Protein AF-A0A1C6N2U7-F1 (afdb_monomer)

Secondary structure (DSSP, 8-state):
-PPPPPPP----PPP-------S-------------EEEE-TT-SSS-HHHHHHHHHHSTT-EEEEPPS-SSSPPHHHHHHHHHHHHHT--

Nearest PDB structures (foldseek):
  5h3h-assembly1_A  TM=7.107E-01  e=1.187E-01  Exiguobacterium antarcticum B7
  8ynv-assembly4_D  TM=7.502E-01  e=3.083E-01  Bacillus thuringiensis
  2wtm-assembly2_D  TM=7.254E-01  e=5.695E-01  Butyrivibrio proteoclasticus
  2wtn-assembly1_A  TM=7.195E-01  e=6.988E-01  Butyrivibrio proteoclasticus
  4q3l-assembly2_F  TM=7.675E-01  e=2.227E+00  unidentified

Sequence (91 aa):
MRAAPSAPAHPLRPPRRTREPYGPVLRLHRARPRGVRLWHAPGDQEVPFPAAEATAALLPAARLTEQEAPDHIPSETTLRELFAEVREAAP

pLDDT: mean 71.91, std 18.53, range [42.03, 94.62]

Structure (mmCIF, N/CA/C/O backbone):
data_AF-A0A1C6N2U7-F1
#
_entry.id   AF-A0A1C6N2U7-F1
#
loop_
_atom_site.group_PDB
_atom_site.id
_atom_site.type_symbol
_atom_site.label_atom_id
_atom_site.label_alt_id
_atom_site.label_comp_id
_atom_site.label_asym_id
_atom_site.label_entity_id
_atom_site.label_seq_id
_atom_site.pdbx_PDB_ins_code
_atom_site.Cartn_x
_atom_site.Cartn_y
_atom_site.Cartn_z
_atom_site.occupancy
_atom_site.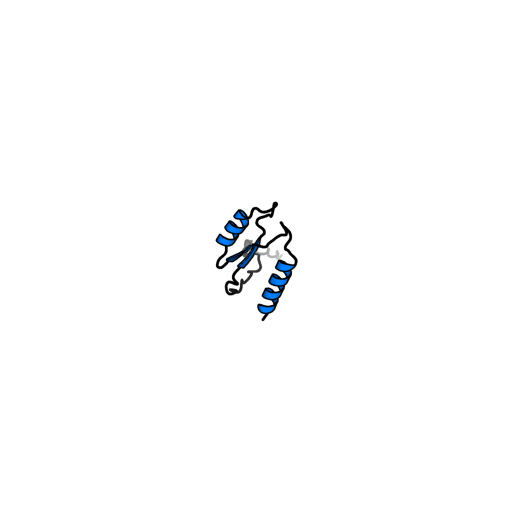B_iso_or_equiv
_atom_site.auth_seq_id
_atom_site.auth_comp_id
_atom_site.auth_asym_id
_atom_site.auth_atom_id
_atom_site.pdbx_PDB_model_num
ATOM 1 N N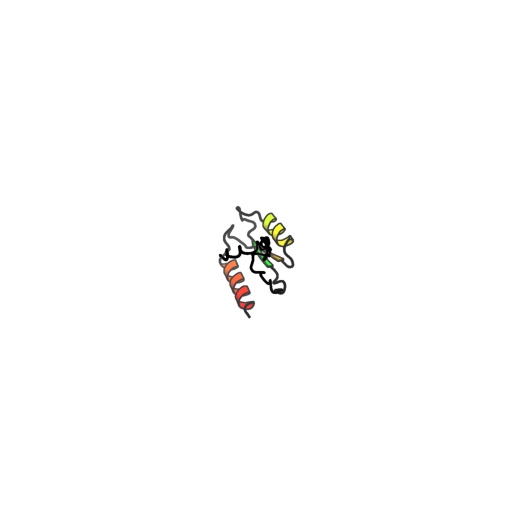 . MET A 1 1 ? 17.110 -21.995 90.537 1.00 45.47 1 MET A N 1
ATOM 2 C CA . MET A 1 1 ? 17.759 -21.419 89.336 1.00 45.47 1 MET A CA 1
ATOM 3 C C . MET A 1 1 ? 16.757 -21.440 88.193 1.00 45.47 1 MET A C 1
ATOM 5 O O . MET A 1 1 ? 16.230 -22.503 87.899 1.00 45.47 1 MET A O 1
ATOM 9 N N . ARG A 1 2 ? 16.415 -20.273 87.630 1.00 42.66 2 ARG A N 1
ATOM 10 C CA . ARG A 1 2 ? 15.507 -20.133 86.477 1.00 42.66 2 ARG A CA 1
ATOM 11 C C . ARG A 1 2 ? 16.270 -20.475 85.193 1.00 42.66 2 ARG A C 1
ATOM 13 O O . ARG A 1 2 ? 17.320 -19.885 84.964 1.00 42.66 2 ARG A O 1
ATOM 20 N N . ALA A 1 3 ? 15.739 -21.379 84.373 1.00 46.59 3 ALA A N 1
ATOM 21 C CA . ALA A 1 3 ? 16.156 -21.557 82.983 1.00 46.59 3 ALA A CA 1
ATOM 22 C C . ALA A 1 3 ? 15.203 -20.766 82.068 1.00 46.59 3 ALA A C 1
ATOM 24 O O . ALA A 1 3 ? 14.001 -20.701 82.327 1.00 46.59 3 ALA A O 1
ATOM 25 N N . ALA A 1 4 ? 15.775 -20.100 81.067 1.00 48.31 4 ALA A N 1
ATOM 26 C CA . ALA A 1 4 ? 15.120 -19.153 80.167 1.00 48.31 4 ALA A CA 1
ATOM 27 C C . ALA A 1 4 ? 14.137 -19.829 79.181 1.00 48.31 4 ALA A C 1
ATOM 29 O O . ALA A 1 4 ? 14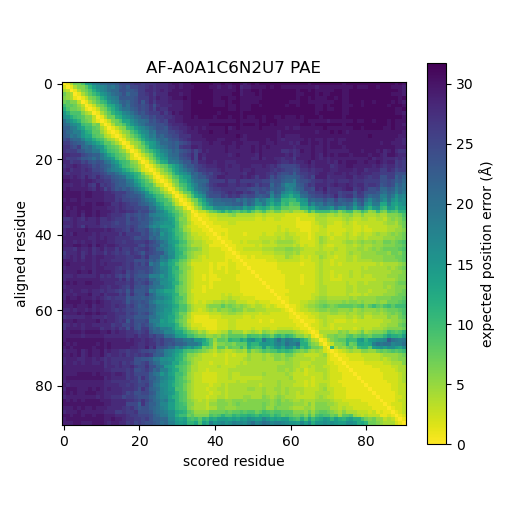.311 -21.006 78.866 1.00 48.31 4 ALA A O 1
ATOM 30 N N . PRO A 1 5 ? 13.122 -19.103 78.670 1.00 46.81 5 PRO A N 1
ATOM 31 C CA . PRO A 1 5 ? 12.129 -19.657 77.752 1.00 46.81 5 PRO A CA 1
ATOM 32 C C . PRO A 1 5 ? 12.669 -19.745 76.315 1.00 46.81 5 PRO A C 1
ATOM 34 O O . PRO A 1 5 ? 13.192 -18.767 75.780 1.00 46.81 5 PRO A O 1
ATOM 37 N N . SER A 1 6 ? 12.499 -20.898 75.663 1.00 48.97 6 SER A N 1
ATOM 38 C CA . SER A 1 6 ? 12.694 -21.035 74.214 1.00 48.97 6 SER A CA 1
ATOM 39 C C . SER A 1 6 ? 11.484 -20.482 73.453 1.00 48.97 6 SER A C 1
ATOM 41 O O . SER A 1 6 ? 10.335 -20.758 73.795 1.00 48.97 6 SER A O 1
ATOM 43 N N . ALA A 1 7 ? 11.773 -19.673 72.433 1.00 51.12 7 ALA A N 1
ATOM 44 C CA . ALA A 1 7 ? 10.823 -18.963 71.581 1.00 51.12 7 ALA A CA 1
ATOM 45 C C . ALA A 1 7 ? 9.867 -19.897 70.800 1.00 51.12 7 ALA A C 1
ATOM 47 O O . ALA A 1 7 ? 10.237 -21.033 70.494 1.00 51.12 7 ALA A O 1
ATOM 48 N N . PRO A 1 8 ? 8.656 -19.433 70.428 1.00 45.53 8 PRO A N 1
ATOM 49 C CA . PRO A 1 8 ? 7.697 -20.243 69.686 1.00 45.53 8 PRO A CA 1
ATOM 50 C C . PRO A 1 8 ? 8.093 -20.372 68.208 1.00 45.53 8 PRO A C 1
ATOM 52 O O . PRO A 1 8 ? 8.428 -19.388 67.546 1.00 45.53 8 PRO A O 1
ATOM 55 N N . ALA A 1 9 ? 7.989 -21.585 67.665 1.00 51.16 9 ALA A N 1
ATOM 56 C CA . ALA A 1 9 ? 8.025 -21.819 66.227 1.00 51.16 9 ALA A CA 1
ATOM 57 C C . ALA A 1 9 ? 6.698 -21.345 65.607 1.00 51.16 9 ALA A C 1
ATOM 59 O O . ALA A 1 9 ? 5.678 -22.022 65.719 1.00 51.16 9 ALA A O 1
ATOM 60 N N . HIS A 1 10 ? 6.701 -20.173 64.967 1.00 42.03 10 HIS A N 1
ATOM 61 C CA . HIS A 1 10 ? 5.596 -19.727 64.115 1.00 42.03 10 HIS A CA 1
ATOM 62 C C . HIS A 1 10 ? 5.827 -20.136 62.647 1.00 42.03 10 HIS A C 1
ATOM 64 O O . HIS A 1 10 ? 6.969 -20.194 62.189 1.00 42.03 10 HIS A O 1
ATOM 70 N N . PRO A 1 11 ? 4.748 -20.455 61.908 1.00 47.16 11 PRO A N 1
ATOM 71 C CA . PRO A 1 11 ? 4.803 -21.257 60.692 1.00 47.16 11 PRO A CA 1
ATOM 72 C C . PRO A 1 11 ? 5.325 -20.473 59.484 1.00 47.16 11 PRO A C 1
ATOM 74 O O . PRO A 1 11 ? 4.976 -19.311 59.268 1.00 47.16 11 PRO A O 1
ATOM 77 N N . LEU A 1 12 ? 6.103 -21.157 58.642 1.00 46.34 12 LEU A N 1
ATOM 78 C CA . LEU A 1 12 ? 6.489 -20.686 57.314 1.00 46.34 12 LEU A CA 1
ATOM 79 C C . LEU A 1 12 ? 5.238 -20.572 56.429 1.00 46.34 12 LEU A C 1
ATOM 81 O O . LEU A 1 12 ? 4.749 -21.550 55.867 1.00 46.34 12 LEU A O 1
ATOM 85 N N . ARG A 1 13 ? 4.703 -19.357 56.310 1.00 49.53 13 ARG A N 1
ATOM 86 C CA . ARG A 1 13 ? 3.691 -19.002 55.311 1.00 49.53 13 ARG A CA 1
ATOM 87 C C . ARG A 1 13 ? 4.366 -19.011 53.929 1.00 49.53 13 ARG A C 1
ATOM 89 O O . ARG A 1 13 ? 5.318 -18.251 53.748 1.00 49.53 13 ARG A O 1
ATOM 96 N N . PRO A 1 14 ? 3.920 -19.810 52.943 1.00 50.66 14 PRO A N 1
ATOM 97 C CA . PRO A 1 14 ? 4.494 -19.729 51.605 1.00 50.66 14 PRO A CA 1
ATOM 98 C C . PRO A 1 14 ? 4.178 -18.354 50.992 1.00 50.66 14 PRO A C 1
ATOM 100 O O . PRO A 1 14 ? 3.093 -17.807 51.239 1.00 50.66 14 PRO A O 1
ATOM 103 N N . PRO A 1 15 ? 5.091 -17.766 50.199 1.00 47.62 15 PRO A N 1
ATOM 104 C CA . PRO A 1 15 ? 4.835 -16.483 49.568 1.00 47.62 15 PRO A CA 1
ATOM 105 C C . PRO A 1 15 ? 3.667 -16.632 48.590 1.00 47.62 15 PRO A C 1
ATOM 107 O O . PRO A 1 15 ? 3.714 -17.427 47.649 1.00 47.62 15 PRO A O 1
ATOM 110 N N . ARG A 1 16 ? 2.605 -15.846 48.805 1.00 56.72 16 ARG A N 1
ATOM 111 C CA . ARG A 1 16 ? 1.580 -15.623 47.784 1.00 56.72 16 ARG A CA 1
ATOM 112 C C . ARG A 1 16 ? 2.282 -14.971 46.596 1.00 56.72 16 ARG A C 1
ATOM 114 O O . ARG A 1 16 ? 2.554 -13.777 46.631 1.00 56.72 16 ARG A O 1
ATOM 121 N N . ARG A 1 17 ? 2.584 -15.750 45.555 1.00 53.16 17 ARG A N 1
ATOM 122 C CA . ARG A 1 17 ? 2.899 -15.204 44.233 1.00 53.16 17 ARG A CA 1
ATOM 123 C C . ARG A 1 17 ? 1.640 -14.513 43.722 1.00 53.16 17 ARG A C 1
ATOM 125 O O . ARG A 1 17 ? 0.788 -15.142 43.100 1.00 53.16 17 ARG A O 1
ATOM 132 N N . THR A 1 18 ? 1.500 -13.228 44.011 1.00 58.56 18 THR A N 1
ATOM 133 C CA . THR A 1 18 ? 0.667 -12.350 43.201 1.00 58.56 18 THR A CA 1
ATOM 134 C C . THR A 1 18 ? 1.304 -12.331 41.818 1.00 58.56 18 THR A C 1
ATOM 136 O O . THR A 1 18 ? 2.374 -11.766 41.616 1.00 58.56 18 THR A O 1
ATOM 139 N N . ARG A 1 19 ? 0.692 -13.047 40.869 1.00 52.50 19 ARG A N 1
ATOM 140 C CA . ARG A 1 19 ? 0.927 -12.835 39.439 1.00 52.50 19 ARG A CA 1
ATOM 141 C C . ARG A 1 19 ? 0.410 -11.430 39.138 1.00 52.50 19 ARG A C 1
ATOM 143 O O . ARG A 1 19 ? -0.746 -11.266 38.764 1.00 52.50 19 ARG A O 1
ATOM 150 N N . GLU A 1 20 ? 1.233 -10.419 39.377 1.00 61.09 20 GLU A N 1
ATOM 151 C CA . GLU A 1 20 ? 1.034 -9.154 38.689 1.00 61.09 20 GLU A CA 1
ATOM 152 C C . GLU A 1 20 ? 1.216 -9.440 37.194 1.00 61.09 20 GLU A C 1
ATOM 154 O O . GLU A 1 20 ? 2.213 -10.065 36.809 1.00 61.09 20 GLU A O 1
ATOM 159 N N . PRO A 1 21 ? 0.238 -9.100 36.341 1.00 56.28 21 PRO A N 1
ATOM 160 C CA . PRO A 1 21 ? 0.423 -9.238 34.913 1.00 56.28 21 PRO A CA 1
ATOM 161 C C . PRO A 1 21 ? 1.508 -8.245 34.490 1.00 56.28 21 PRO A C 1
ATOM 163 O O . PRO A 1 21 ? 1.326 -7.032 34.554 1.00 56.28 21 PRO A O 1
ATOM 166 N N . TYR A 1 22 ? 2.656 -8.781 34.082 1.00 42.44 22 TYR A N 1
ATOM 167 C CA . TYR A 1 22 ? 3.694 -8.021 33.404 1.00 42.44 22 TYR A CA 1
ATOM 168 C C . TYR A 1 22 ? 3.119 -7.432 32.115 1.00 42.44 22 TYR A C 1
ATOM 170 O O . TYR A 1 22 ? 2.773 -8.169 31.193 1.00 42.44 22 TYR A O 1
ATOM 178 N N . GLY A 1 23 ? 3.065 -6.107 32.042 1.00 48.56 23 GLY A N 1
ATOM 179 C CA . GLY A 1 23 ? 2.971 -5.385 30.782 1.00 48.56 23 GLY A CA 1
ATOM 180 C C . GLY A 1 23 ? 2.130 -4.116 30.886 1.00 48.56 23 GLY A C 1
ATOM 181 O O . GLY A 1 23 ? 1.049 -4.148 31.478 1.00 48.56 23 GLY A O 1
ATOM 182 N N . PRO A 1 24 ? 2.574 -2.989 30.300 1.00 45.75 24 PRO A N 1
ATOM 183 C CA . PRO A 1 24 ? 1.679 -1.867 30.086 1.00 45.75 24 PRO A CA 1
ATOM 184 C C . PRO A 1 24 ? 0.509 -2.354 29.228 1.00 45.75 24 PRO A C 1
ATOM 186 O O . PRO A 1 24 ? 0.689 -2.790 28.091 1.00 45.75 24 PRO A O 1
ATOM 189 N N . VAL A 1 25 ? -0.705 -2.287 29.775 1.00 51.88 25 VAL A N 1
ATOM 190 C CA . VAL A 1 25 ? -1.922 -2.408 28.975 1.00 51.88 25 VAL A CA 1
ATOM 191 C C . VAL A 1 25 ? -1.930 -1.186 28.066 1.00 51.88 25 VAL A C 1
ATOM 193 O O . VAL A 1 25 ? -2.305 -0.094 28.495 1.00 51.88 25 VAL A O 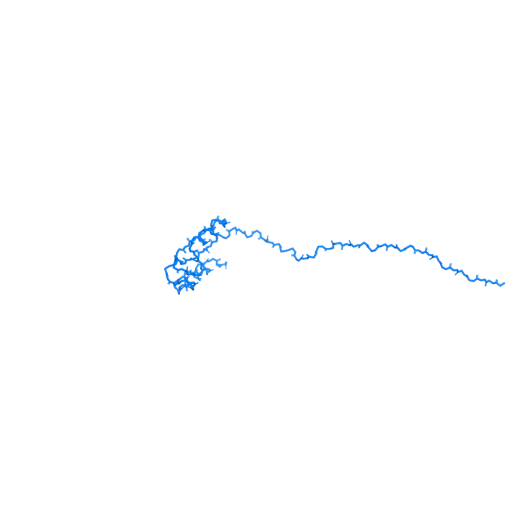1
ATOM 196 N N . LEU A 1 26 ? -1.464 -1.347 26.826 1.00 44.47 26 LEU A N 1
ATOM 197 C CA . LEU A 1 26 ? -1.681 -0.365 25.774 1.00 44.47 26 LEU A CA 1
ATOM 198 C C . LEU A 1 26 ? -3.197 -0.223 25.635 1.00 44.47 26 LEU A C 1
ATOM 200 O O . LEU A 1 26 ? -3.861 -1.033 24.988 1.00 44.47 26 LEU A O 1
ATOM 204 N N . ARG A 1 27 ? -3.767 0.792 26.293 1.00 45.09 27 ARG A N 1
ATOM 205 C CA . ARG A 1 27 ? -5.097 1.288 25.959 1.00 45.09 27 ARG A CA 1
ATOM 206 C C . ARG A 1 27 ? -4.989 1.803 24.536 1.00 45.09 27 ARG A C 1
ATOM 208 O O . ARG A 1 27 ? -4.651 2.960 24.307 1.00 45.09 27 ARG A O 1
ATOM 215 N N . LEU A 1 28 ? -5.281 0.929 23.583 1.00 46.91 28 LEU A N 1
ATOM 216 C CA . LEU A 1 28 ? -5.725 1.334 22.266 1.00 46.91 28 LEU A CA 1
ATOM 217 C C . LEU A 1 28 ? -6.996 2.143 22.513 1.00 46.91 28 LEU A C 1
ATOM 219 O O . LEU A 1 28 ? -8.091 1.598 22.654 1.00 46.91 28 LEU A O 1
ATOM 223 N N . HIS A 1 29 ? -6.847 3.463 22.644 1.00 45.50 29 HIS A N 1
ATOM 224 C CA . HIS A 1 29 ? -7.948 4.363 22.366 1.00 45.50 29 HIS A CA 1
ATOM 225 C C . HIS A 1 29 ? -8.529 3.875 21.044 1.00 45.50 29 HIS A C 1
ATOM 227 O O . HIS A 1 29 ? -7.770 3.674 20.096 1.00 45.50 29 HIS A O 1
ATOM 233 N N . ARG A 1 30 ? -9.838 3.595 21.009 1.00 45.19 30 ARG A N 1
ATOM 234 C CA . ARG 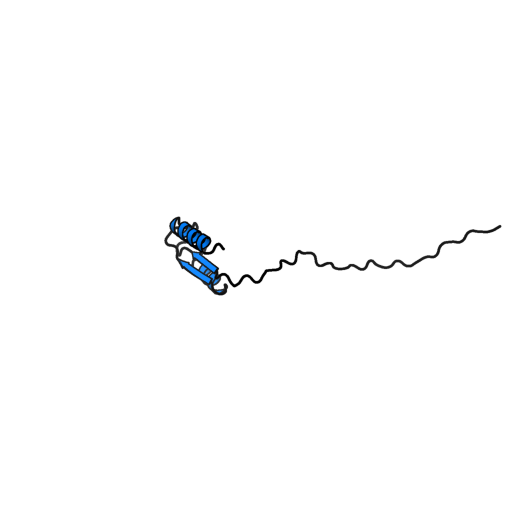A 1 30 ? -10.563 3.332 19.765 1.00 45.19 30 ARG A CA 1
ATOM 235 C C . ARG A 1 30 ? -10.388 4.565 18.883 1.00 45.19 30 ARG A C 1
ATOM 237 O O . ARG A 1 30 ? -11.230 5.458 18.874 1.00 45.19 30 ARG A O 1
ATOM 244 N N . ALA A 1 31 ? -9.263 4.637 18.183 1.00 50.09 31 ALA A N 1
ATOM 245 C CA . ALA A 1 31 ? -9.123 5.460 17.017 1.00 50.09 31 ALA A CA 1
ATOM 246 C C . ALA A 1 31 ? -10.287 5.028 16.132 1.00 50.09 31 ALA A C 1
ATOM 248 O O . ALA A 1 31 ? -10.489 3.830 15.906 1.00 50.09 31 ALA A O 1
ATOM 249 N N . ARG A 1 32 ? -11.105 5.990 15.693 1.00 52.84 32 ARG A N 1
ATOM 250 C CA . ARG A 1 32 ? -12.011 5.733 14.571 1.00 52.84 32 ARG A CA 1
ATOM 251 C C . ARG A 1 32 ? -11.186 5.015 13.503 1.00 52.84 32 ARG A C 1
ATOM 253 O O . ARG A 1 32 ? -10.030 5.416 13.351 1.00 52.84 32 ARG A O 1
ATOM 260 N N . PRO A 1 33 ? -11.708 3.979 12.824 1.00 53.88 33 PRO A N 1
ATOM 261 C CA . PRO A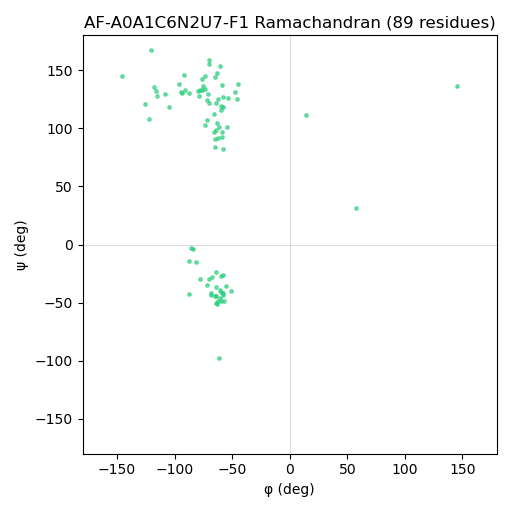 1 33 ? -10.952 3.311 11.777 1.00 53.88 33 PRO A CA 1
ATOM 262 C C . PRO A 1 33 ? -10.519 4.380 10.773 1.00 53.88 33 PRO A C 1
ATOM 264 O O . PRO A 1 33 ? -11.327 4.896 10.004 1.00 53.88 33 PRO A O 1
ATOM 267 N N . ARG A 1 34 ? -9.257 4.802 10.875 1.00 64.31 34 ARG A N 1
ATOM 268 C CA . ARG A 1 34 ? -8.616 5.652 9.887 1.00 64.31 34 ARG A CA 1
ATOM 269 C C . ARG A 1 34 ? -8.424 4.689 8.733 1.00 64.31 34 ARG A C 1
ATOM 271 O O . ARG A 1 34 ? -7.678 3.727 8.892 1.00 64.31 34 ARG A O 1
ATOM 278 N N . GLY A 1 35 ? -9.218 4.851 7.674 1.00 73.94 35 GLY A N 1
ATOM 279 C CA . GLY A 1 35 ? -9.137 3.973 6.511 1.00 73.94 35 GLY A CA 1
ATOM 280 C C . GLY A 1 35 ? -7.675 3.821 6.106 1.00 73.94 35 GLY A C 1
ATOM 281 O O . GLY A 1 35 ? -6.946 4.813 6.063 1.00 73.94 35 GLY A O 1
ATOM 282 N N . VAL A 1 36 ? -7.227 2.586 5.899 1.00 83.12 36 VAL A N 1
ATOM 283 C CA . VAL A 1 36 ? -5.829 2.339 5.549 1.00 83.12 36 VAL A CA 1
ATOM 284 C C . VAL A 1 36 ? -5.642 2.708 4.081 1.00 83.12 36 VAL A C 1
ATOM 286 O O . VAL A 1 36 ? -6.454 2.350 3.231 1.00 83.12 36 VAL A O 1
ATOM 289 N N . ARG A 1 37 ? -4.592 3.454 3.762 1.00 85.00 37 ARG A N 1
ATOM 290 C CA . ARG A 1 37 ? -4.185 3.691 2.378 1.00 85.00 37 ARG A CA 1
ATOM 291 C C . ARG A 1 37 ? -2.906 2.912 2.123 1.00 85.00 37 ARG A C 1
ATOM 293 O O . ARG A 1 37 ? -1.982 2.990 2.928 1.00 85.00 37 ARG A O 1
ATOM 300 N N . LEU A 1 38 ? -2.887 2.144 1.045 1.00 88.06 38 LEU A N 1
ATOM 301 C CA . LEU A 1 38 ? -1.717 1.421 0.570 1.00 88.06 38 LEU A CA 1
ATOM 302 C C . LEU A 1 38 ? -1.384 1.954 -0.819 1.00 88.06 38 LEU A C 1
ATOM 304 O O . LEU A 1 38 ? -2.288 2.109 -1.634 1.00 88.06 38 LEU A O 1
ATOM 308 N N . TRP A 1 39 ? -0.108 2.206 -1.085 1.00 89.56 39 TRP A N 1
ATOM 309 C CA . TRP A 1 39 ? 0.396 2.474 -2.428 1.00 89.56 39 TRP A CA 1
ATOM 310 C C . TRP A 1 39 ? 1.353 1.354 -2.798 1.00 89.56 39 TRP A C 1
ATOM 312 O O . TRP A 1 39 ? 2.196 0.999 -1.975 1.00 89.56 39 TRP A O 1
ATOM 322 N N . HIS A 1 40 ? 1.201 0.780 -3.990 1.00 91.12 40 HIS A N 1
ATOM 323 C CA . HIS A 1 40 ? 2.080 -0.297 -4.447 1.00 91.12 40 HIS A CA 1
ATOM 324 C C . HIS A 1 40 ? 2.310 -0.238 -5.951 1.00 91.12 40 HIS A C 1
ATOM 326 O O . HIS A 1 40 ? 1.411 0.149 -6.701 1.00 91.12 40 HIS A O 1
ATOM 332 N N . ALA A 1 41 ? 3.511 -0.607 -6.390 1.00 91.25 41 ALA A N 1
ATOM 333 C CA . ALA A 1 41 ? 3.852 -0.659 -7.805 1.00 91.25 41 ALA A CA 1
ATOM 334 C C . ALA A 1 41 ? 3.608 -2.073 -8.350 1.00 91.25 41 ALA A C 1
ATOM 336 O O . ALA A 1 41 ? 4.129 -3.038 -7.785 1.00 91.25 41 ALA A O 1
ATOM 337 N N . PRO A 1 42 ? 2.897 -2.232 -9.482 1.00 88.31 42 PRO A N 1
ATOM 338 C CA . PRO A 1 42 ? 2.782 -3.527 -10.153 1.00 88.31 42 PRO A CA 1
ATOM 339 C C . PRO A 1 42 ? 4.133 -4.140 -10.554 1.00 88.31 42 PRO A C 1
ATOM 341 O O . PRO A 1 42 ? 4.247 -5.358 -10.668 1.00 88.31 42 PRO A O 1
ATOM 344 N N . GLY A 1 43 ? 5.144 -3.290 -10.768 1.00 86.44 43 GLY A N 1
ATOM 345 C CA . GLY A 1 43 ? 6.500 -3.672 -11.164 1.00 86.44 43 GLY A CA 1
ATOM 346 C C . GLY A 1 43 ? 7.452 -4.036 -10.021 1.00 86.44 43 GLY A C 1
ATOM 347 O O . GLY A 1 43 ? 8.575 -4.441 -10.317 1.00 86.44 43 GLY A O 1
ATOM 348 N N . ASP A 1 44 ? 7.042 -3.929 -8.749 1.00 88.38 44 ASP A N 1
ATOM 349 C CA . ASP A 1 44 ? 7.898 -4.290 -7.610 1.00 88.38 44 ASP A CA 1
ATOM 350 C C . ASP A 1 44 ? 8.317 -5.775 -7.691 1.00 88.38 44 ASP A C 1
ATOM 352 O O . ASP A 1 44 ? 7.484 -6.685 -7.718 1.00 88.38 44 ASP A O 1
ATOM 356 N N . GLN A 1 45 ? 9.632 -6.009 -7.770 1.00 88.31 45 GLN A N 1
ATOM 357 C CA . GLN A 1 45 ? 10.237 -7.341 -7.882 1.00 88.31 45 GLN A CA 1
ATOM 358 C C . GLN A 1 45 ? 10.501 -8.003 -6.519 1.00 88.31 45 GLN A C 1
ATOM 360 O O . GLN A 1 45 ? 10.768 -9.204 -6.466 1.00 88.31 45 GLN A O 1
ATOM 365 N N . GLU A 1 46 ? 10.448 -7.245 -5.424 1.00 88.62 46 GLU A N 1
ATOM 366 C CA . GLU A 1 46 ? 10.614 -7.745 -4.057 1.00 88.62 46 GLU A CA 1
ATOM 367 C C . GLU A 1 46 ? 9.278 -8.206 -3.474 1.00 88.62 46 GLU A C 1
ATOM 369 O O . GLU A 1 46 ? 9.196 -9.268 -2.849 1.00 88.62 46 GLU A O 1
ATOM 374 N N . VAL A 1 47 ? 8.216 -7.429 -3.708 1.00 88.25 47 VAL A N 1
ATOM 375 C CA . VAL A 1 47 ? 6.859 -7.744 -3.249 1.00 88.25 47 VAL A CA 1
ATOM 376 C C . VAL A 1 47 ? 5.901 -7.804 -4.441 1.00 88.25 47 VAL A C 1
ATOM 378 O O . VAL A 1 47 ? 5.505 -6.763 -4.968 1.00 88.25 47 VAL A O 1
ATOM 381 N N . PRO A 1 48 ? 5.434 -9.006 -4.831 1.00 89.88 48 PRO A N 1
ATOM 382 C CA . PRO A 1 48 ? 4.470 -9.146 -5.913 1.00 89.88 48 PRO A CA 1
ATOM 383 C C . PRO A 1 48 ? 3.183 -8.372 -5.629 1.00 89.88 48 PRO A C 1
ATOM 385 O O . PRO A 1 48 ? 2.623 -8.466 -4.535 1.00 89.88 48 PRO A O 1
ATOM 388 N N . PHE A 1 49 ? 2.653 -7.689 -6.642 1.00 90.50 49 PHE A N 1
ATOM 389 C CA . PHE A 1 49 ? 1.407 -6.929 -6.523 1.00 90.50 49 PHE A CA 1
ATOM 390 C C . PHE A 1 49 ? 0.221 -7.719 -5.932 1.00 90.50 49 PHE A C 1
ATOM 392 O O . PHE A 1 49 ? -0.445 -7.190 -5.038 1.00 90.50 49 PHE A O 1
ATOM 399 N N . PRO A 1 50 ? 0.015 -9.011 -6.272 1.00 93.94 50 PRO A N 1
ATOM 400 C CA . PRO A 1 50 ? -1.040 -9.812 -5.645 1.00 93.94 50 PRO A CA 1
ATOM 401 C C . PRO A 1 50 ? -0.916 -9.952 -4.119 1.00 93.94 50 PRO A C 1
ATOM 403 O O . PRO A 1 50 ? -1.918 -10.118 -3.424 1.00 93.94 50 PRO A O 1
ATOM 406 N N . ALA A 1 51 ? 0.296 -9.869 -3.559 1.00 92.31 51 ALA A N 1
ATOM 407 C CA . ALA A 1 51 ? 0.490 -9.883 -2.109 1.00 92.31 51 ALA A CA 1
ATOM 408 C C . ALA A 1 51 ? 0.013 -8.572 -1.458 1.00 92.31 51 ALA A C 1
ATOM 410 O O . ALA A 1 51 ? -0.550 -8.596 -0.358 1.00 92.31 51 ALA A O 1
ATOM 411 N N . ALA A 1 52 ? 0.178 -7.436 -2.143 1.00 91.31 52 ALA A N 1
ATOM 412 C CA . ALA A 1 52 ? -0.361 -6.152 -1.705 1.00 91.31 52 ALA A CA 1
ATOM 413 C C . ALA A 1 52 ? -1.898 -6.137 -1.774 1.00 91.31 52 ALA A C 1
ATOM 415 O O . ALA A 1 52 ? -2.545 -5.699 -0.820 1.00 91.31 52 ALA A O 1
ATOM 416 N N . GLU A 1 53 ? -2.490 -6.695 -2.836 1.00 93.69 53 GLU A N 1
ATOM 417 C CA . GLU A 1 53 ? -3.946 -6.871 -2.954 1.00 93.69 53 GLU A CA 1
ATOM 418 C C . GLU A 1 53 ? -4.506 -7.738 -1.821 1.00 93.69 53 GLU A C 1
ATOM 420 O O . GLU A 1 53 ? -5.455 -7.346 -1.136 1.00 93.69 53 GLU A O 1
ATOM 425 N N . ALA A 1 54 ? -3.877 -8.890 -1.569 1.00 94.62 54 ALA A N 1
ATOM 426 C CA . ALA A 1 54 ? -4.259 -9.780 -0.478 1.00 94.62 54 ALA A CA 1
ATOM 427 C C . ALA A 1 54 ? -4.165 -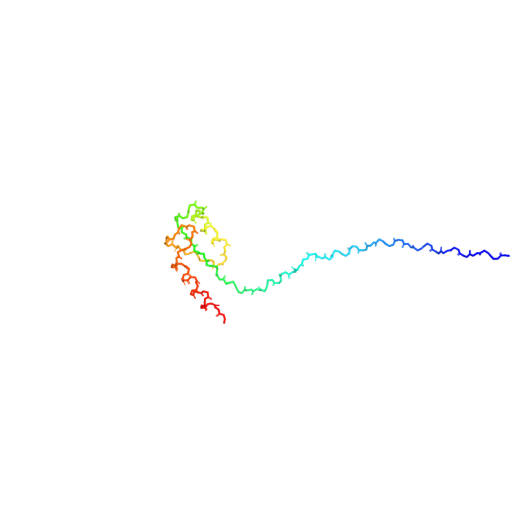9.078 0.884 1.00 94.62 54 ALA A C 1
ATOM 429 O O . ALA A 1 54 ? -5.056 -9.220 1.719 1.00 94.62 54 ALA A O 1
ATOM 430 N N . THR A 1 55 ? -3.125 -8.271 1.100 1.00 91.00 55 THR A N 1
ATOM 431 C CA . THR A 1 55 ? -2.956 -7.494 2.335 1.00 91.00 55 THR A CA 1
ATOM 432 C C . THR A 1 55 ? -4.049 -6.439 2.491 1.00 91.00 55 THR A C 1
ATOM 434 O O . THR A 1 55 ? -4.630 -6.317 3.570 1.00 91.00 55 THR A O 1
ATOM 437 N N . ALA A 1 56 ? -4.384 -5.706 1.426 1.00 91.00 56 ALA A N 1
ATOM 438 C CA . ALA A 1 56 ? -5.469 -4.729 1.450 1.00 91.00 56 ALA A CA 1
ATOM 439 C C . ALA A 1 56 ? -6.819 -5.388 1.785 1.00 91.00 56 ALA A C 1
ATOM 441 O O . ALA A 1 56 ? -7.582 -4.843 2.580 1.00 91.00 56 ALA A O 1
ATOM 442 N N . ALA A 1 57 ? -7.083 -6.591 1.266 1.00 91.12 57 ALA A N 1
ATOM 443 C CA . ALA A 1 57 ? -8.307 -7.340 1.557 1.00 91.12 57 ALA A CA 1
ATOM 444 C C . ALA A 1 57 ? -8.453 -7.747 3.040 1.00 91.12 57 ALA A C 1
ATOM 446 O O . ALA A 1 57 ? -9.573 -7.945 3.512 1.00 91.12 57 ALA A O 1
ATOM 447 N N . LEU A 1 58 ? -7.351 -7.845 3.794 1.00 91.75 58 LEU A N 1
ATOM 448 C CA . LEU A 1 58 ? -7.370 -8.159 5.231 1.00 91.75 58 LEU A CA 1
ATOM 449 C C . LEU A 1 58 ? -7.673 -6.941 6.116 1.00 91.75 58 LEU A C 1
ATOM 451 O O . LEU A 1 58 ? -7.964 -7.099 7.305 1.00 91.75 58 LEU A O 1
ATOM 455 N N . LEU A 1 59 ? -7.580 -5.728 5.572 1.00 86.38 59 LEU A N 1
ATOM 456 C CA . LEU A 1 59 ? -7.630 -4.490 6.339 1.00 86.38 59 LEU A CA 1
ATOM 457 C C . LEU A 1 59 ? -8.993 -3.792 6.165 1.00 86.38 59 LEU A C 1
ATOM 459 O O . LEU A 1 59 ? -9.351 -3.385 5.057 1.00 86.38 59 LEU A O 1
ATOM 463 N N . PRO A 1 60 ? -9.773 -3.599 7.250 1.00 82.06 60 PRO A N 1
ATOM 464 C CA . PRO A 1 60 ? -11.053 -2.905 7.171 1.00 82.06 60 PRO A CA 1
ATOM 465 C C . PRO A 1 60 ? -10.903 -1.487 6.608 1.00 82.06 60 PRO A C 1
ATOM 467 O O . PRO A 1 60 ? -10.127 -0.684 7.127 1.00 82.06 60 PRO A O 1
ATOM 470 N N . ALA A 1 61 ? -11.688 -1.173 5.574 1.00 82.94 61 ALA A N 1
ATOM 471 C CA . ALA A 1 61 ? -11.670 0.119 4.881 1.00 82.94 61 ALA A CA 1
ATOM 472 C C . ALA A 1 61 ? -10.297 0.502 4.290 1.00 82.94 61 ALA A C 1
ATOM 474 O O . ALA A 1 61 ? -9.966 1.691 4.208 1.00 82.94 61 ALA A O 1
ATOM 475 N N . ALA A 1 62 ? -9.501 -0.491 3.881 1.00 88.19 62 ALA A N 1
ATOM 476 C CA . ALA A 1 62 ? -8.293 -0.246 3.114 1.00 88.19 62 ALA A CA 1
ATOM 477 C C . ALA A 1 62 ? -8.600 0.148 1.663 1.00 88.19 62 ALA A C 1
ATOM 479 O O . ALA A 1 62 ? -9.541 -0.352 1.047 1.00 88.19 62 ALA A O 1
ATOM 480 N N . ARG A 1 63 ? -7.775 1.035 1.111 1.00 88.31 63 ARG A N 1
ATOM 481 C CA . ARG A 1 63 ? -7.740 1.372 -0.313 1.00 88.31 63 ARG A CA 1
ATOM 482 C C . ARG A 1 63 ? -6.313 1.192 -0.809 1.00 88.31 63 ARG A C 1
ATOM 484 O O . ARG A 1 63 ? -5.415 1.855 -0.292 1.00 88.3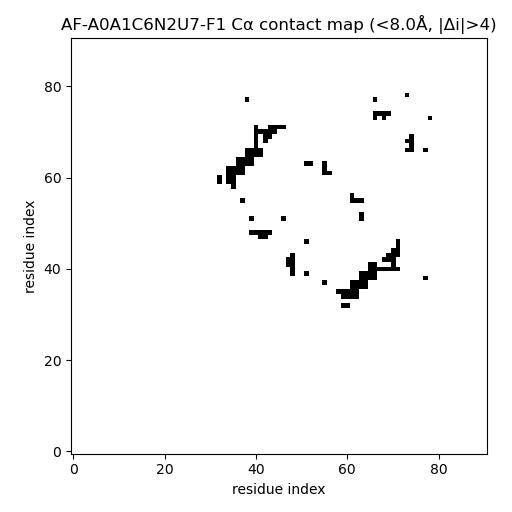1 63 ARG A O 1
ATOM 491 N N . LEU A 1 64 ? -6.140 0.320 -1.796 1.00 90.06 64 LEU A N 1
ATOM 492 C CA . LEU A 1 64 ? -4.904 0.180 -2.555 1.00 90.06 64 LEU A CA 1
ATOM 493 C C . LEU A 1 64 ? -4.936 1.157 -3.738 1.00 90.06 64 LEU A C 1
ATOM 495 O O . LEU A 1 64 ? -5.930 1.222 -4.461 1.00 90.06 64 LEU A O 1
ATOM 499 N N . THR A 1 65 ? -3.869 1.925 -3.896 1.00 89.31 65 THR A N 1
ATOM 500 C CA . THR A 1 65 ? -3.619 2.830 -5.014 1.00 89.31 65 THR A CA 1
ATOM 501 C C . THR A 1 65 ? -2.395 2.313 -5.756 1.00 89.31 65 THR A C 1
ATOM 503 O O . THR A 1 65 ? -1.349 2.081 -5.152 1.00 89.31 65 THR A O 1
ATOM 506 N N . GLU A 1 66 ? -2.509 2.128 -7.063 1.00 89.38 66 GLU A N 1
ATOM 507 C CA . GLU A 1 66 ? -1.348 1.821 -7.892 1.00 89.38 66 GLU A CA 1
ATOM 508 C C . GLU A 1 66 ? -0.470 3.065 -8.015 1.00 89.38 66 GLU A C 1
ATOM 510 O O . GLU A 1 66 ? -0.969 4.149 -8.321 1.00 89.38 66 GLU A O 1
ATOM 515 N N . GLN A 1 67 ? 0.829 2.918 -7.758 1.00 84.88 67 GLN A N 1
ATOM 516 C CA . GLN A 1 67 ? 1.798 3.948 -8.122 1.00 84.88 67 GLN A CA 1
ATOM 517 C C . GLN A 1 67 ? 2.394 3.618 -9.491 1.00 84.88 67 GLN A C 1
ATOM 519 O O . GLN A 1 67 ? 2.847 2.496 -9.728 1.00 84.88 67 GLN A O 1
ATOM 524 N N . GLU A 1 68 ? 2.419 4.601 -10.390 1.00 70.50 68 GLU A N 1
ATOM 525 C CA . GLU A 1 68 ? 3.274 4.526 -11.572 1.00 70.50 68 GLU A CA 1
ATOM 526 C C . GLU A 1 68 ? 4.726 4.706 -11.122 1.00 70.50 68 GLU A C 1
ATOM 528 O O . GLU A 1 68 ? 5.024 5.686 -10.443 1.00 70.50 68 GLU A O 1
ATOM 533 N N . ALA A 1 69 ? 5.578 3.730 -11.464 1.00 66.50 69 ALA A N 1
ATOM 534 C CA . ALA A 1 69 ? 7.032 3.657 -11.259 1.00 66.50 69 ALA A CA 1
ATOM 535 C C . ALA A 1 69 ? 7.630 4.684 -10.265 1.00 66.50 69 ALA A C 1
ATOM 537 O O . ALA A 1 69 ? 7.750 5.880 -10.547 1.00 66.50 69 ALA A O 1
ATOM 538 N N . PRO A 1 70 ? 8.113 4.198 -9.119 1.00 64.94 70 PRO A N 1
ATOM 539 C CA . PRO A 1 70 ? 9.276 3.331 -9.080 1.00 64.94 70 PRO A CA 1
ATOM 540 C C . PRO A 1 70 ? 8.878 2.003 -8.439 1.00 64.94 70 PRO A C 1
ATOM 542 O O . PRO A 1 70 ? 7.773 1.874 -7.920 1.00 64.94 70 PRO A O 1
ATOM 545 N N . ASP A 1 71 ? 9.756 1.010 -8.554 1.00 77.88 71 ASP A N 1
ATOM 546 C CA . ASP A 1 71 ? 9.487 -0.367 -8.140 1.00 77.88 71 ASP A CA 1
ATOM 547 C C . ASP A 1 71 ? 9.205 -0.456 -6.625 1.00 77.88 71 ASP A C 1
ATOM 549 O O . ASP A 1 71 ? 8.103 -0.186 -6.152 1.00 77.88 71 ASP A O 1
ATOM 553 N N . HIS A 1 72 ? 10.220 -0.806 -5.839 1.00 81.06 72 HIS A N 1
ATOM 554 C CA . HIS A 1 72 ? 10.098 -0.953 -4.392 1.00 81.06 72 HIS A CA 1
ATOM 555 C C . HIS A 1 72 ? 10.095 0.394 -3.646 1.00 81.06 72 HIS A C 1
ATOM 557 O O . HIS A 1 72 ? 9.504 0.550 -2.577 1.00 81.06 72 HIS A O 1
ATOM 563 N N . ILE A 1 73 ? 10.773 1.397 -4.209 1.00 85.44 73 ILE A N 1
ATOM 564 C CA . ILE A 1 73 ? 10.895 2.730 -3.611 1.00 85.44 73 ILE A CA 1
ATOM 565 C C . ILE A 1 73 ? 9.742 3.603 -4.127 1.00 85.44 73 ILE A C 1
ATOM 567 O O . ILE A 1 73 ? 9.534 3.631 -5.333 1.00 85.44 73 ILE A O 1
ATOM 571 N N . PRO A 1 74 ? 9.012 4.351 -3.281 1.00 84.88 74 PRO A N 1
ATOM 572 C CA . PRO A 1 74 ? 7.945 5.246 -3.742 1.00 84.88 74 PRO A CA 1
ATOM 573 C C . PRO A 1 74 ? 8.435 6.388 -4.647 1.00 84.88 74 PRO A C 1
ATOM 575 O O . PRO A 1 74 ? 9.533 6.911 -4.437 1.00 84.88 74 PRO A O 1
ATOM 578 N N . SER A 1 75 ? 7.614 6.834 -5.614 1.00 84.31 75 SER A N 1
ATOM 579 C CA . SER A 1 75 ? 7.979 7.989 -6.466 1.00 84.31 75 SER A CA 1
ATOM 580 C C . SER A 1 75 ? 7.939 9.279 -5.662 1.00 84.31 75 SER A C 1
ATOM 582 O O . SER A 1 75 ? 7.209 9.408 -4.678 1.00 84.31 75 SER A O 1
ATOM 584 N N . GLU A 1 76 ? 8.642 10.303 -6.148 1.00 88.00 76 GLU A N 1
ATOM 585 C CA . GLU A 1 76 ? 8.456 11.659 -5.637 1.00 88.00 76 GLU A CA 1
ATOM 586 C C . GLU A 1 76 ? 6.997 12.124 -5.726 1.00 88.00 76 GLU A C 1
ATOM 588 O O . GLU A 1 76 ? 6.536 12.832 -4.834 1.00 88.00 76 GLU A O 1
ATOM 593 N N . THR A 1 77 ? 6.265 11.739 -6.776 1.00 87.38 77 THR A N 1
ATOM 594 C CA . THR A 1 77 ? 4.839 12.063 -6.930 1.00 87.38 77 THR A CA 1
ATOM 595 C C . THR A 1 77 ? 4.022 11.428 -5.811 1.00 87.38 77 THR A C 1
ATOM 597 O O . THR A 1 77 ? 3.329 12.140 -5.085 1.00 87.38 77 THR A O 1
ATOM 600 N N . THR A 1 78 ? 4.193 10.125 -5.586 1.00 86.81 78 THR A N 1
ATOM 601 C CA . THR A 1 78 ? 3.543 9.386 -4.498 1.00 86.81 78 THR A CA 1
ATOM 602 C C . THR A 1 78 ? 3.877 9.987 -3.135 1.00 86.81 78 THR A C 1
ATOM 604 O O . THR A 1 78 ? 2.990 10.153 -2.300 1.00 86.81 78 THR A O 1
ATOM 607 N N . LEU A 1 79 ? 5.132 10.387 -2.903 1.00 88.25 79 LEU A N 1
ATOM 608 C CA . LEU A 1 79 ? 5.523 11.057 -1.662 1.00 88.25 79 LEU A CA 1
ATOM 609 C C . LEU A 1 79 ? 4.833 12.418 -1.504 1.00 88.25 79 LEU A C 1
ATOM 611 O O . LEU A 1 79 ? 4.338 12.723 -0.419 1.00 88.25 79 LEU A O 1
ATOM 615 N N . ARG A 1 80 ? 4.773 13.243 -2.556 1.00 89.56 80 ARG A N 1
ATOM 616 C CA . ARG A 1 80 ? 4.089 14.550 -2.513 1.00 89.56 80 ARG A CA 1
ATOM 617 C C . ARG A 1 80 ? 2.607 14.391 -2.185 1.00 89.56 80 ARG A C 1
ATOM 619 O O . ARG A 1 80 ? 2.113 15.117 -1.325 1.00 89.56 80 ARG A O 1
ATOM 626 N N . GLU A 1 81 ? 1.930 13.446 -2.829 1.00 87.00 81 GLU A N 1
ATOM 627 C CA . GLU A 1 81 ? 0.517 13.142 -2.579 1.00 87.00 81 GLU A CA 1
ATOM 628 C C . GLU A 1 81 ? 0.294 12.652 -1.147 1.00 87.00 81 GLU A C 1
ATOM 630 O O . GLU A 1 81 ? -0.541 13.207 -0.433 1.00 87.00 81 GLU A O 1
ATOM 635 N N . LEU A 1 82 ? 1.106 11.696 -0.681 1.00 85.25 82 LEU A N 1
ATOM 636 C CA . LEU A 1 82 ? 1.043 11.185 0.688 1.00 85.25 82 LEU A CA 1
ATOM 637 C C . LEU A 1 82 ? 1.208 12.309 1.717 1.00 85.25 82 LEU A C 1
ATOM 639 O O . LEU A 1 82 ? 0.426 12.419 2.662 1.00 85.25 82 LEU A O 1
ATOM 643 N N . PHE A 1 83 ? 2.219 13.164 1.552 1.00 88.19 83 PHE A N 1
ATOM 644 C CA . PHE A 1 83 ? 2.458 14.256 2.494 1.00 88.19 83 PHE A CA 1
ATOM 645 C C . PHE A 1 83 ? 1.393 15.351 2.418 1.00 88.19 83 PHE A C 1
ATOM 647 O O . PHE A 1 83 ? 1.122 15.977 3.444 1.00 88.19 83 PHE A O 1
ATOM 654 N N . ALA A 1 84 ? 0.779 15.585 1.257 1.00 88.31 84 ALA A N 1
ATOM 655 C CA . ALA A 1 84 ? -0.374 16.472 1.145 1.00 88.31 84 ALA A CA 1
ATOM 656 C C . ALA A 1 84 ? -1.566 15.908 1.933 1.00 88.31 84 ALA A C 1
ATOM 658 O O . ALA A 1 84 ? -2.092 16.596 2.803 1.00 88.31 84 ALA A O 1
ATOM 659 N N . GLU A 1 85 ? -1.920 14.636 1.728 1.00 81.88 85 GLU A N 1
ATOM 660 C CA . GLU A 1 85 ? -3.011 13.982 2.464 1.00 81.88 85 GLU A CA 1
ATOM 661 C C . GLU A 1 85 ? -2.784 13.997 3.982 1.00 81.88 85 GLU A C 1
ATOM 663 O O . GLU A 1 85 ? -3.699 14.297 4.749 1.00 81.88 85 GLU A O 1
ATOM 668 N N . VAL A 1 86 ? -1.560 13.712 4.437 1.00 83.94 86 VAL A N 1
ATOM 669 C CA . VAL A 1 86 ? -1.220 13.726 5.870 1.00 83.94 86 VAL A CA 1
ATOM 670 C C . VAL A 1 86 ? -1.363 15.124 6.474 1.00 83.94 86 VAL A C 1
ATOM 672 O O . VAL A 1 86 ? -1.794 15.240 7.621 1.00 83.94 86 VAL A O 1
ATOM 675 N N . ARG A 1 87 ? -1.022 16.181 5.727 1.00 85.44 87 ARG A N 1
ATOM 676 C CA . ARG A 1 87 ? -1.189 17.572 6.180 1.00 85.44 87 ARG A CA 1
ATOM 677 C C . ARG A 1 87 ? -2.660 17.957 6.293 1.00 85.44 87 ARG A C 1
ATOM 679 O O . ARG A 1 87 ? -3.032 18.539 7.302 1.00 85.44 87 ARG A O 1
ATOM 686 N N . GLU A 1 88 ? -3.485 17.583 5.320 1.00 81.94 88 GLU A N 1
ATOM 687 C CA . GLU A 1 88 ? -4.935 17.838 5.359 1.00 81.94 88 GLU A CA 1
ATOM 688 C C . GLU A 1 88 ? -5.644 17.038 6.464 1.00 81.94 88 GLU A C 1
ATOM 690 O O . GLU A 1 88 ? -6.666 17.459 7.000 1.00 81.94 88 GLU A O 1
ATOM 695 N N . ALA A 1 89 ? -5.103 15.875 6.833 1.00 71.38 89 ALA A N 1
ATOM 696 C CA . ALA A 1 89 ? -5.616 15.049 7.922 1.00 71.38 89 ALA A CA 1
ATOM 697 C C . ALA A 1 89 ? -5.108 15.468 9.318 1.00 71.38 89 ALA A C 1
ATOM 699 O O . ALA A 1 89 ? -5.507 14.851 10.317 1.00 71.38 89 ALA A O 1
ATOM 700 N N . ALA A 1 90 ? -4.211 16.457 9.404 1.00 68.06 90 ALA A N 1
ATOM 701 C CA . ALA A 1 90 ? -3.710 16.970 10.672 1.00 68.06 90 ALA A CA 1
ATOM 702 C C . ALA A 1 90 ? -4.795 17.825 11.366 1.00 68.06 90 ALA A C 1
ATOM 704 O O . ALA A 1 90 ? -5.449 18.623 10.697 1.00 68.06 90 ALA A O 1
ATOM 705 N N . PRO A 1 91 ? -5.037 17.626 12.676 1.00 58.97 91 PRO A N 1
ATOM 706 C CA . PRO A 1 91 ? -6.049 18.367 13.429 1.00 58.97 91 PRO A CA 1
ATOM 707 C C . PRO A 1 91 ? -5.697 19.843 13.642 1.00 58.97 91 PRO A C 1
ATOM 709 O O . PRO A 1 91 ? -4.488 20.166 13.702 1.00 58.97 91 PRO A O 1
#

Foldseek 3Di:
DDDDDDDDDDDDDDDPPPPPPPDPPPPPPPDPQPQAEAEAECQAPVDHPVNVVVVQVVGPNYDYDYADDDHPDGD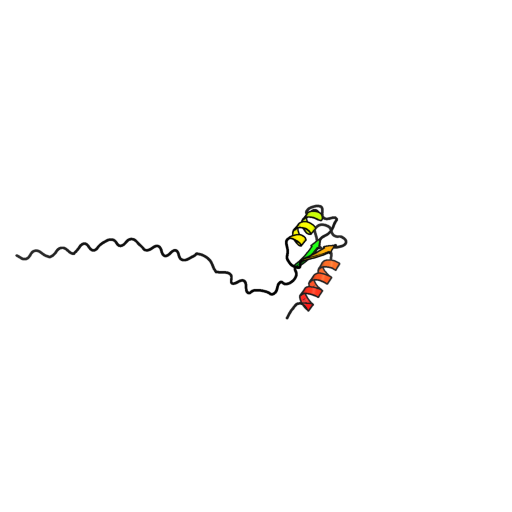PVRVVVVVVVVVVVDD

Radius of gyration: 30.55 Å; Cα contacts (8 Å, |Δi|>4): 72; chains: 1; bounding box: 30×40×101 Å

Mean predicted aligned error: 16.05 Å

Solvent-accessible surface area (backbone atoms only — not comparable to full-atom values): 6103 Å² total; per-residue (Å²): 135,90,79,83,86,81,81,83,91,74,80,88,74,77,82,80,78,75,80,70,81,89,65,85,80,77,76,73,68,83,64,72,85,70,58,41,78,44,76,47,20,76,71,14,86,87,56,54,42,71,59,54,53,56,52,39,75,74,40,82,66,40,44,79,39,80,43,78,72,37,44,85,52,80,29,73,66,55,49,52,51,53,54,50,54,54,57,72,69,54,132